Protein AF-A0A537WQQ7-F1 (afdb_monomer_lite)

pLDDT: mean 82.02, std 14.82, range [32.66, 96.06]

Radius of gyration: 17.26 Å; chains: 1; bounding box: 39×33×46 Å

Sequence (178 aa):
MLVPYCLGIVAASGSLHHALSALTFALFLLFTARILLKDFRDREGDARYGKPTILLRFGKTSTCAASLCALVAADVVLGLALDPRLVVFVQLFIVAIASMLWSLWRAHDPHAEQVAIGLGARMGNGLLLCVLAWFVLRGAGASISESSALIAVQSALFFVSFATLAGRPREAVIGYKG

Foldseek 3Di:
DVVLVVVLVVLQDDPCPVLVVLLVLLVVLLVVLLVLLVCLVCVVVCVVVVHDHCCVVVHDVVSLVSSVVSLVVSLVSCCVNDDPLLNVLLVVLSVQLNVLSVQLSPDPDSLSSVLSSLLSVLSVVLNVVLVSLLSNCVSVVHDPVVSSVVNVVSSVVSVVVSVVCVVVVVVSVVVPPD

Secondary structure (DSSP, 8-state):
-HHHHHHHHHT--SSTHHHHHHHHHHHHHHHHHHHHHHHHHHHHHHHHTT---HHHHHHHHHHHHHHHHHHHHHHHHHHHHS-HHHHHHHHHHHHHHHHHHHHHHH--SHHHHHHHHHHHHHHHHHHHHHHHHHHHHHHTT--HHHHHHHHHHHHHHHHHHHHHHHH-HHHHTGGG--

Structure (mmCIF, N/CA/C/O backbone):
data_AF-A0A537WQQ7-F1
#
_entry.id   AF-A0A537WQQ7-F1
#
loop_
_atom_site.group_PDB
_atom_site.id
_atom_site.type_symbol
_atom_site.label_atom_id
_atom_site.label_alt_id
_atom_site.label_comp_id
_atom_site.label_asym_id
_atom_site.label_entity_id
_atom_site.label_seq_id
_atom_site.pdbx_PDB_ins_code
_atom_site.Cartn_x
_atom_site.Cartn_y
_atom_site.Cartn_z
_atom_site.occupancy
_atom_site.B_iso_or_equiv
_atom_site.auth_seq_id
_atom_site.auth_comp_id
_atom_site.auth_asym_id
_atom_site.auth_atom_id
_atom_site.pdbx_PDB_model_num
ATOM 1 N N . MET A 1 1 ? 9.042 10.931 5.191 1.00 47.50 1 MET A N 1
ATOM 2 C CA . MET A 1 1 ? 9.076 10.161 3.925 1.00 47.50 1 MET A CA 1
ATOM 3 C C . MET A 1 1 ? 9.537 10.977 2.712 1.00 47.50 1 MET A C 1
ATOM 5 O O . MET A 1 1 ? 9.780 10.370 1.683 1.00 47.50 1 MET A O 1
ATOM 9 N N . LEU A 1 2 ? 9.734 12.303 2.813 1.00 43.62 2 LEU A N 1
ATOM 10 C CA . LEU A 1 2 ? 1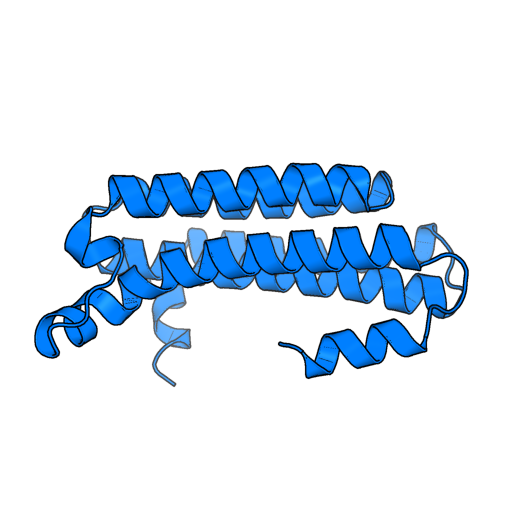0.184 13.126 1.677 1.00 43.62 2 LEU A CA 1
ATOM 11 C C . LEU A 1 2 ? 11.649 12.865 1.258 1.00 43.62 2 LEU A C 1
ATOM 13 O O . LEU A 1 2 ? 11.960 12.837 0.075 1.00 43.62 2 LEU A O 1
ATOM 17 N N . VAL A 1 3 ? 12.545 12.633 2.225 1.00 49.31 3 VAL A N 1
ATOM 18 C CA . VAL A 1 3 ? 14.006 12.612 1.996 1.00 49.31 3 VAL A CA 1
ATOM 19 C C . VAL A 1 3 ? 14.498 11.439 1.123 1.00 49.31 3 VAL A C 1
ATOM 21 O O . VAL A 1 3 ? 15.291 11.692 0.220 1.00 49.31 3 VAL A O 1
ATOM 24 N N . PRO A 1 4 ? 14.018 10.186 1.281 1.00 53.66 4 PRO A N 1
ATOM 25 C CA . PRO A 1 4 ? 14.434 9.094 0.392 1.00 53.66 4 PRO A CA 1
ATOM 26 C C . PRO A 1 4 ? 13.887 9.241 -1.037 1.00 53.66 4 PRO A C 1
ATOM 28 O O . PRO A 1 4 ? 14.507 8.776 -1.986 1.00 53.66 4 PRO A O 1
ATOM 31 N N . TYR A 1 5 ? 12.732 9.899 -1.196 1.00 49.84 5 TYR A N 1
ATOM 32 C CA . TYR A 1 5 ? 12.055 10.073 -2.484 1.00 49.84 5 TYR A CA 1
ATOM 33 C C . TYR A 1 5 ? 12.770 11.111 -3.359 1.00 49.84 5 TYR A C 1
ATOM 35 O O . TYR A 1 5 ? 12.992 10.868 -4.541 1.00 49.84 5 TYR A O 1
ATOM 43 N N . CYS A 1 6 ? 13.241 12.213 -2.763 1.00 53.03 6 CYS A N 1
ATOM 44 C CA . CYS A 1 6 ? 14.013 13.234 -3.477 1.00 53.03 6 CYS A CA 1
ATOM 45 C C . CYS A 1 6 ? 15.322 12.697 -4.081 1.00 53.03 6 CYS A C 1
ATOM 47 O O . CYS A 1 6 ? 15.729 13.152 -5.146 1.00 53.03 6 CYS A O 1
ATOM 49 N N . LEU A 1 7 ? 15.957 11.703 -3.450 1.00 55.47 7 LEU A N 1
ATOM 50 C CA . LEU A 1 7 ?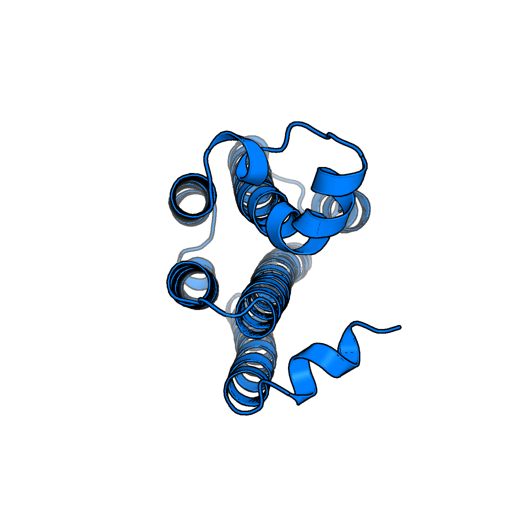 17.185 11.081 -3.962 1.00 55.47 7 LEU A CA 1
ATOM 51 C C . LEU A 1 7 ? 16.950 10.250 -5.233 1.00 55.47 7 LEU A C 1
ATOM 53 O O . LEU A 1 7 ? 17.801 10.246 -6.117 1.00 55.47 7 LEU A O 1
ATOM 57 N N . GLY A 1 8 ? 15.785 9.608 -5.368 1.00 53.69 8 GLY A N 1
ATOM 58 C CA . GLY A 1 8 ? 15.408 8.904 -6.600 1.00 53.69 8 GLY A CA 1
ATOM 59 C C . GLY A 1 8 ? 15.062 9.848 -7.760 1.00 53.69 8 GLY A C 1
ATOM 60 O O . GLY A 1 8 ? 15.293 9.514 -8.918 1.00 53.69 8 GLY A O 1
ATOM 61 N N . ILE A 1 9 ? 14.559 11.050 -7.451 1.00 53.25 9 ILE A N 1
ATOM 62 C CA . ILE A 1 9 ? 14.127 12.066 -8.430 1.00 53.25 9 ILE A CA 1
ATOM 63 C C . ILE A 1 9 ? 15.304 12.665 -9.206 1.00 53.25 9 ILE A C 1
ATOM 65 O O . ILE A 1 9 ? 15.184 12.923 -10.402 1.00 53.25 9 ILE A O 1
ATOM 69 N N . VAL A 1 10 ? 16.446 12.870 -8.546 1.00 57.75 10 VAL A N 1
ATOM 70 C CA . VAL A 1 10 ? 17.630 13.484 -9.172 1.00 57.75 10 VAL A CA 1
ATOM 71 C C . VAL A 1 10 ? 18.276 12.553 -10.208 1.00 57.75 10 VAL A C 1
ATOM 73 O O . VAL A 1 10 ? 18.903 13.029 -11.148 1.00 57.75 10 VAL A O 1
ATOM 76 N N . ALA A 1 11 ? 18.078 11.238 -10.092 1.00 57.50 11 ALA A N 1
ATOM 77 C CA . ALA A 1 11 ? 18.709 10.253 -10.970 1.00 57.50 11 ALA A CA 1
ATOM 78 C C . ALA A 1 11 ? 17.979 10.020 -12.313 1.00 57.50 11 ALA A C 1
ATOM 80 O O . ALA A 1 11 ? 18.564 9.435 -13.218 1.00 57.50 11 ALA A O 1
ATOM 81 N N . ALA A 1 12 ? 16.716 10.440 -12.466 1.00 61.72 12 ALA A N 1
ATOM 82 C CA . ALA A 1 12 ? 15.831 9.962 -13.542 1.00 61.72 12 ALA A CA 1
ATOM 83 C C . ALA A 1 12 ? 15.464 11.014 -14.612 1.00 61.72 12 ALA A C 1
ATOM 85 O O . ALA A 1 12 ? 14.411 10.930 -15.235 1.00 61.72 12 ALA A O 1
ATOM 86 N N . SER A 1 13 ? 16.293 12.031 -14.836 1.00 53.19 13 SER A N 1
ATOM 87 C CA . SER A 1 13 ? 16.019 13.148 -15.753 1.00 53.19 13 SER A CA 1
ATOM 88 C C . SER A 1 13 ? 15.596 12.735 -17.182 1.00 53.19 13 SER A C 1
ATOM 90 O O . SER A 1 13 ? 16.434 12.323 -17.980 1.00 53.19 13 SER A O 1
ATOM 92 N N . GLY A 1 14 ? 14.320 12.951 -17.537 1.00 51.09 14 GLY A N 1
ATOM 93 C CA . GLY A 1 14 ? 13.859 13.083 -18.931 1.00 51.09 14 GLY A CA 1
ATOM 94 C C . GLY A 1 14 ? 12.411 12.631 -19.174 1.00 51.09 14 GLY A C 1
ATOM 95 O O . GLY A 1 14 ? 12.114 11.450 -19.072 1.00 51.09 14 GLY A O 1
ATOM 96 N N . SER A 1 15 ? 11.510 13.561 -19.531 1.00 51.41 15 SER A N 1
ATOM 97 C CA . SER A 1 15 ? 10.051 13.392 -19.808 1.00 51.41 15 SER A CA 1
ATOM 98 C C . SER A 1 15 ? 9.099 13.185 -18.608 1.00 51.41 15 SER A C 1
ATOM 100 O O . SER A 1 15 ? 7.881 13.135 -18.764 1.00 51.41 15 SER A O 1
ATOM 102 N N . LEU A 1 16 ? 9.645 13.172 -17.389 1.00 51.72 16 LEU A N 1
ATOM 103 C CA . LEU A 1 16 ? 9.010 12.688 -16.158 1.00 51.72 16 LEU A CA 1
ATOM 104 C C . LEU A 1 16 ? 7.835 13.490 -15.570 1.00 51.72 16 LEU A C 1
ATOM 106 O O . LEU A 1 16 ? 7.224 12.989 -14.640 1.00 51.72 16 LEU A O 1
ATOM 110 N N . HIS A 1 17 ? 7.490 14.704 -16.008 1.00 57.28 17 HIS A N 1
ATOM 111 C CA . HIS A 1 17 ? 6.679 15.597 -15.153 1.00 57.28 17 HIS A CA 1
ATOM 112 C C . HIS A 1 17 ? 5.253 15.080 -14.843 1.00 57.28 17 HIS A C 1
ATOM 114 O O . HIS A 1 17 ? 4.797 15.214 -13.711 1.00 57.28 17 HIS A O 1
ATOM 120 N N . HIS A 1 18 ? 4.572 14.444 -15.808 1.00 57.28 18 HIS A N 1
ATOM 121 C CA . HIS A 1 18 ? 3.226 13.869 -15.608 1.00 57.28 18 HIS A CA 1
ATOM 122 C C . HIS A 1 18 ? 3.250 12.505 -14.901 1.00 57.28 18 HIS A C 1
ATOM 124 O O . HIS A 1 18 ? 2.453 12.257 -14.002 1.00 57.28 18 HIS A O 1
ATOM 130 N N . ALA A 1 19 ? 4.184 11.622 -15.264 1.00 60.44 19 ALA A N 1
ATOM 131 C CA . ALA A 1 19 ? 4.336 10.337 -14.581 1.00 60.44 19 ALA A CA 1
ATOM 132 C C . ALA A 1 19 ? 4.805 10.528 -13.125 1.00 60.44 19 ALA A C 1
ATOM 134 O O . ALA A 1 19 ? 4.363 9.823 -12.223 1.00 60.44 19 ALA A O 1
ATOM 135 N N . LEU A 1 20 ? 5.646 11.536 -12.876 1.00 68.69 20 LEU A N 1
ATOM 136 C CA . LEU A 1 20 ? 6.143 11.897 -11.552 1.00 68.69 20 LEU A CA 1
ATOM 137 C C . LEU A 1 20 ? 5.059 12.554 -10.692 1.00 68.69 20 LEU A C 1
ATOM 139 O O . LEU A 1 20 ? 4.987 12.272 -9.495 1.00 68.69 20 LEU A O 1
ATOM 143 N N . SER A 1 21 ? 4.198 13.398 -11.273 1.00 75.25 21 SER A N 1
ATOM 144 C CA . SER A 1 21 ? 3.058 13.968 -10.549 1.00 75.25 21 SER A CA 1
ATOM 145 C C . SER A 1 21 ? 2.023 12.892 -10.209 1.00 75.25 21 SER A C 1
ATOM 147 O O . SER A 1 21 ? 1.582 12.829 -9.062 1.00 75.25 21 SER A O 1
ATOM 149 N N . ALA A 1 22 ? 1.725 11.981 -11.143 1.00 80.38 22 ALA A N 1
ATOM 150 C CA . ALA A 1 22 ? 0.848 10.834 -10.911 1.00 80.38 22 ALA A CA 1
ATOM 151 C C . ALA A 1 22 ? 1.405 9.890 -9.833 1.00 80.38 22 ALA A C 1
ATOM 153 O O . ALA A 1 22 ? 0.687 9.524 -8.906 1.00 80.38 22 ALA A O 1
ATOM 154 N N . LEU A 1 23 ? 2.700 9.561 -9.882 1.00 83.06 23 LEU A N 1
ATOM 155 C CA . LEU A 1 23 ? 3.347 8.739 -8.859 1.00 83.06 23 LEU A CA 1
ATOM 156 C C . LEU A 1 23 ? 3.316 9.416 -7.483 1.00 83.06 23 LEU A C 1
ATOM 158 O O . LEU A 1 23 ? 2.969 8.786 -6.488 1.00 83.06 23 LEU A O 1
ATOM 162 N N . THR A 1 24 ? 3.629 10.711 -7.419 1.00 83.81 24 THR A N 1
ATOM 163 C CA . THR A 1 24 ? 3.577 11.479 -6.166 1.00 83.81 24 THR A CA 1
ATOM 164 C C . THR A 1 24 ? 2.157 11.501 -5.599 1.00 83.81 24 THR A C 1
ATOM 166 O O . THR A 1 24 ? 1.968 11.323 -4.395 1.00 83.81 24 THR A O 1
ATOM 169 N N . PHE A 1 25 ? 1.153 11.651 -6.464 1.00 86.25 25 PHE A N 1
ATOM 170 C CA . PHE A 1 25 ? -0.253 11.602 -6.086 1.00 86.25 25 PHE A CA 1
ATOM 171 C C . PHE A 1 25 ? -0.668 10.214 -5.574 1.00 86.25 25 PHE A C 1
ATOM 173 O O . PHE A 1 25 ? -1.278 10.112 -4.511 1.00 86.25 25 PHE A O 1
ATOM 180 N N . ALA A 1 26 ? -0.265 9.135 -6.246 1.00 88.06 26 ALA A N 1
ATOM 181 C CA . ALA A 1 26 ? -0.509 7.771 -5.782 1.00 88.06 26 ALA A CA 1
ATOM 182 C C . ALA A 1 26 ? 0.131 7.491 -4.414 1.00 88.06 26 ALA A C 1
ATOM 184 O O . ALA A 1 26 ? -0.507 6.932 -3.522 1.00 88.06 26 ALA A O 1
ATOM 185 N N . LEU A 1 27 ? 1.382 7.915 -4.217 1.00 87.31 27 LEU A N 1
ATOM 186 C CA . LEU A 1 27 ? 2.076 7.771 -2.938 1.00 87.31 27 LEU A CA 1
ATOM 187 C C . LEU A 1 27 ? 1.401 8.589 -1.833 1.00 87.31 27 LEU A C 1
ATOM 189 O O . LEU A 1 27 ? 1.291 8.113 -0.702 1.00 87.31 27 LEU A O 1
ATOM 193 N N . PHE A 1 28 ? 0.902 9.784 -2.154 1.00 88.56 28 PHE A N 1
ATOM 194 C CA . PHE A 1 28 ? 0.098 10.585 -1.235 1.00 88.56 28 PHE A CA 1
ATOM 195 C C . PHE A 1 28 ? -1.208 9.878 -0.843 1.00 88.56 28 PHE A C 1
ATOM 197 O O . PHE A 1 28 ? -1.570 9.870 0.335 1.00 88.56 28 PHE A O 1
ATOM 204 N N . LEU A 1 29 ? -1.892 9.230 -1.789 1.00 90.25 29 LEU A N 1
ATOM 205 C CA . LEU A 1 29 ? -3.102 8.453 -1.511 1.00 90.25 29 LEU A CA 1
ATOM 206 C C . LEU A 1 29 ? -2.808 7.214 -0.652 1.00 90.25 29 LEU A C 1
ATOM 208 O O . LEU A 1 29 ? -3.495 6.998 0.345 1.00 90.25 29 LEU A O 1
ATOM 212 N N . LEU A 1 30 ? -1.747 6.453 -0.950 1.00 89.62 30 LEU A N 1
ATOM 213 C CA . LEU A 1 30 ? -1.301 5.334 -0.103 1.00 89.62 30 LEU A CA 1
ATOM 214 C C . LEU A 1 30 ? -0.930 5.797 1.310 1.00 89.62 30 LEU A C 1
ATOM 216 O O . LEU A 1 30 ? -1.212 5.116 2.299 1.00 89.62 30 LEU A O 1
ATOM 220 N N . PHE A 1 31 ? -0.291 6.959 1.420 1.00 88.62 31 PHE A N 1
ATOM 221 C CA . PHE A 1 31 ? 0.054 7.551 2.705 1.00 88.62 31 PHE A CA 1
ATOM 222 C C . PHE A 1 31 ? -1.193 7.992 3.477 1.00 88.62 31 PHE A C 1
ATOM 224 O O . PHE A 1 31 ? -1.309 7.694 4.665 1.00 88.62 31 PHE A O 1
ATOM 231 N N . THR A 1 32 ? -2.157 8.615 2.799 1.00 88.00 32 THR A N 1
ATOM 232 C CA . THR A 1 32 ? -3.469 8.966 3.360 1.00 88.00 32 THR A CA 1
ATOM 233 C C . THR A 1 32 ? -4.196 7.723 3.867 1.00 88.00 32 THR A C 1
ATOM 235 O O . THR A 1 32 ? -4.621 7.693 5.021 1.00 88.00 32 THR A O 1
ATOM 238 N N . ALA A 1 33 ? -4.253 6.658 3.059 1.00 88.69 33 ALA A N 1
ATOM 239 C CA . ALA A 1 33 ? -4.849 5.383 3.447 1.00 88.69 33 ALA A CA 1
ATOM 240 C C . ALA A 1 33 ? -4.241 4.853 4.755 1.00 88.69 33 ALA A C 1
ATOM 242 O O . ALA A 1 33 ? -4.967 4.364 5.616 1.00 88.69 33 ALA A O 1
ATOM 243 N N . ARG A 1 34 ? -2.924 5.009 4.942 1.00 87.12 34 ARG A N 1
ATOM 244 C CA . ARG A 1 34 ? -2.194 4.586 6.147 1.00 87.12 34 ARG A CA 1
ATOM 245 C C . ARG A 1 34 ? -2.390 5.488 7.351 1.00 87.12 34 ARG A C 1
ATOM 247 O O . ARG A 1 34 ? -2.502 4.968 8.457 1.00 87.12 34 ARG A O 1
ATOM 254 N N . ILE A 1 35 ? -2.412 6.806 7.163 1.00 85.56 35 ILE A N 1
ATOM 255 C CA . ILE A 1 35 ? -2.675 7.751 8.255 1.00 85.56 35 ILE A CA 1
ATOM 256 C C . ILE A 1 35 ? -4.029 7.446 8.890 1.00 85.56 35 ILE A C 1
ATOM 258 O O . ILE A 1 35 ? -4.108 7.353 10.107 1.00 85.56 35 ILE A O 1
ATOM 262 N N . LEU A 1 36 ? -5.054 7.180 8.078 1.00 85.19 36 LEU A N 1
ATOM 263 C CA . LEU A 1 36 ? -6.381 6.826 8.587 1.00 85.19 36 LEU A CA 1
ATOM 264 C C . LEU A 1 36 ? -6.360 5.557 9.455 1.00 85.19 36 LEU A C 1
ATOM 266 O O . LEU A 1 36 ? -7.090 5.464 10.436 1.00 85.19 36 LEU A O 1
ATOM 270 N N . LEU A 1 37 ? -5.512 4.578 9.122 1.00 85.06 37 LEU A N 1
ATOM 271 C CA . LEU A 1 37 ? -5.373 3.353 9.917 1.00 85.06 37 LEU A CA 1
ATOM 272 C C . LEU A 1 37 ? -4.496 3.541 11.156 1.00 85.06 37 LEU A C 1
ATOM 274 O O . LEU A 1 37 ? -4.636 2.796 12.123 1.00 85.06 37 LEU A O 1
ATOM 278 N N . LYS A 1 38 ? -3.607 4.538 11.156 1.00 82.62 38 LYS A N 1
ATOM 279 C CA . LYS A 1 38 ? -2.785 4.878 12.320 1.00 82.62 38 LYS A CA 1
ATOM 280 C C . LYS A 1 38 ? -3.649 5.339 13.498 1.00 82.62 38 LYS A C 1
ATOM 282 O O . LYS A 1 38 ? -3.333 4.982 14.631 1.00 82.62 38 LYS A O 1
ATOM 287 N N . ASP A 1 39 ? -4.761 6.022 13.233 1.00 82.50 39 ASP A N 1
ATOM 288 C CA . ASP A 1 39 ? -5.703 6.486 14.263 1.00 82.50 39 ASP A CA 1
ATOM 289 C C . ASP A 1 39 ? -6.259 5.338 15.128 1.00 82.50 39 ASP A C 1
ATOM 291 O O . ASP A 1 39 ? -6.597 5.548 16.289 1.00 82.50 39 ASP A O 1
ATOM 295 N N . PHE A 1 40 ? -6.319 4.101 14.614 1.00 80.75 40 PHE A N 1
ATOM 296 C CA . PHE A 1 40 ? -6.713 2.931 15.414 1.00 80.75 40 PHE A CA 1
ATOM 297 C C . PHE A 1 40 ? -5.699 2.590 16.499 1.00 80.75 40 PHE A C 1
ATOM 299 O O . PHE A 1 40 ? -6.083 2.217 17.605 1.00 80.75 40 PHE A O 1
ATOM 306 N N . ARG A 1 41 ? -4.407 2.741 16.201 1.00 78.06 41 ARG A N 1
ATOM 307 C CA . ARG A 1 41 ? -3.339 2.499 17.171 1.00 78.06 41 ARG A CA 1
ATOM 308 C C . ARG A 1 41 ? -3.338 3.561 18.264 1.00 78.06 41 ARG A C 1
ATOM 310 O O . ARG A 1 41 ? -3.127 3.240 19.428 1.00 78.06 41 ARG A O 1
ATOM 317 N N . ASP A 1 42 ? -3.590 4.806 17.879 1.00 79.25 42 ASP A N 1
ATOM 318 C CA . ASP A 1 42 ? -3.506 5.954 18.779 1.00 79.25 42 ASP A CA 1
ATOM 319 C C . ASP A 1 42 ? -4.872 6.245 19.465 1.00 79.25 42 ASP A C 1
ATOM 321 O O . ASP A 1 42 ? -4.982 7.164 20.275 1.00 79.25 42 ASP A O 1
ATOM 325 N N . ARG A 1 43 ? -5.898 5.402 19.228 1.00 78.50 43 ARG A N 1
ATOM 326 C CA . ARG A 1 43 ? -7.293 5.561 19.688 1.00 78.50 43 ARG A CA 1
ATOM 327 C C . ARG A 1 43 ? -7.436 5.842 21.183 1.00 78.50 43 ARG A C 1
ATOM 329 O O . ARG A 1 43 ? -8.171 6.753 21.556 1.00 78.50 43 ARG A O 1
ATOM 336 N N . GLU A 1 44 ? -6.790 5.053 22.042 1.00 72.75 44 GLU A N 1
ATOM 337 C CA . GLU A 1 44 ? -6.893 5.221 23.502 1.00 72.75 44 GLU A CA 1
ATOM 338 C C . GLU A 1 44 ? -6.253 6.534 23.970 1.00 72.75 44 GLU A C 1
ATOM 340 O O . GLU A 1 44 ? -6.794 7.221 24.838 1.00 72.75 44 GLU A O 1
ATOM 345 N N . GLY A 1 45 ? -5.128 6.914 23.358 1.00 73.12 45 GLY A N 1
ATOM 346 C CA . GLY A 1 45 ? -4.467 8.188 23.624 1.00 73.12 45 GLY A CA 1
ATOM 347 C C . GLY A 1 45 ? -5.318 9.365 23.157 1.00 73.12 45 GLY A C 1
ATOM 348 O O . GLY A 1 45 ? -5.587 10.282 23.929 1.00 73.12 45 GLY A O 1
ATOM 349 N N . ASP A 1 46 ? -5.807 9.322 21.921 1.00 78.50 46 ASP A N 1
ATOM 350 C CA . ASP A 1 46 ? -6.592 10.405 21.329 1.00 78.50 46 ASP A CA 1
ATOM 351 C C . ASP A 1 46 ? -7.941 10.605 22.030 1.00 78.50 46 ASP A C 1
ATOM 353 O O . ASP A 1 46 ? -8.359 11.749 22.224 1.00 78.50 46 ASP A O 1
ATOM 357 N N . ALA A 1 47 ? -8.578 9.524 22.499 1.00 74.44 47 ALA A N 1
ATOM 358 C CA . ALA A 1 47 ? -9.786 9.597 23.318 1.00 74.44 47 ALA A CA 1
ATOM 359 C C . ALA A 1 47 ? -9.523 10.277 24.672 1.00 74.44 47 ALA A C 1
ATOM 361 O O . ALA A 1 47 ? -10.340 11.075 25.130 1.00 74.44 47 ALA A O 1
ATOM 362 N N . ARG A 1 48 ? -8.363 10.019 25.292 1.00 74.12 48 ARG A N 1
ATOM 363 C CA . ARG A 1 48 ? -7.974 10.626 26.575 1.00 74.12 48 ARG A CA 1
ATOM 364 C C . ARG A 1 48 ? -7.690 12.128 26.467 1.00 74.12 48 ARG A C 1
ATOM 366 O O . ARG A 1 48 ? -7.919 12.851 27.431 1.00 74.12 48 ARG A O 1
ATOM 373 N N . TYR A 1 49 ? -7.216 12.593 25.311 1.00 72.69 49 TYR A N 1
ATOM 374 C CA . TYR A 1 49 ? -6.935 14.010 25.036 1.00 72.69 49 TYR A CA 1
ATOM 375 C C . TYR A 1 49 ? -8.050 14.725 24.253 1.00 72.69 49 TYR A C 1
ATOM 377 O O . TYR A 1 49 ? -7.881 15.886 23.883 1.00 72.69 49 TYR A O 1
ATOM 385 N N . GLY A 1 50 ? -9.179 14.056 23.988 1.00 67.94 50 GLY A N 1
ATOM 386 C CA . GLY A 1 50 ? -10.340 14.646 23.314 1.00 67.94 50 GLY A CA 1
ATOM 387 C C . GLY A 1 50 ? -10.088 15.069 21.863 1.00 67.94 50 GLY A C 1
ATOM 388 O O . GLY A 1 50 ? -10.731 16.000 21.377 1.00 67.94 50 GLY A O 1
ATOM 389 N N . LYS A 1 51 ? -9.145 14.431 21.157 1.00 72.00 51 LYS A N 1
ATOM 390 C CA . LYS A 1 51 ? -8.826 14.813 19.775 1.00 72.00 51 LYS A CA 1
ATOM 391 C C . LYS A 1 51 ? -9.913 14.344 18.801 1.00 72.00 51 LYS A C 1
ATOM 393 O O . LYS A 1 51 ? -10.303 13.177 18.835 1.00 72.00 51 LYS A O 1
ATOM 398 N N . PRO A 1 52 ? -10.369 15.203 17.875 1.00 70.06 52 PRO A N 1
ATOM 399 C CA . PRO A 1 52 ? -11.367 14.822 16.884 1.00 70.06 52 PRO A CA 1
ATOM 400 C C . PRO A 1 52 ? -10.721 14.048 15.721 1.00 70.06 52 PRO A C 1
ATOM 402 O O . PRO A 1 52 ? -10.423 14.627 14.678 1.00 70.06 52 PRO A O 1
ATOM 405 N N . THR A 1 53 ? -10.509 12.738 15.876 1.00 73.19 53 THR A N 1
ATOM 406 C CA . THR A 1 53 ? -10.119 11.852 14.760 1.00 73.19 53 THR A CA 1
ATOM 407 C C . THR A 1 53 ? -11.348 11.292 14.040 1.00 73.19 53 THR A C 1
ATOM 409 O O . THR A 1 53 ? -12.433 11.175 14.621 1.00 73.19 53 THR A O 1
ATOM 412 N N . ILE A 1 54 ? -11.201 10.925 12.759 1.00 70.94 54 ILE A N 1
ATOM 413 C CA . ILE A 1 54 ? -12.294 10.325 11.965 1.00 70.94 54 ILE A CA 1
ATOM 414 C C . ILE A 1 54 ? -12.786 9.038 12.635 1.00 70.94 54 ILE A C 1
ATOM 416 O O . ILE A 1 54 ? -13.991 8.797 12.687 1.00 70.94 54 ILE A O 1
ATOM 420 N N . LEU A 1 55 ? -11.871 8.263 13.225 1.00 75.44 55 LEU A N 1
ATOM 421 C CA . LEU A 1 55 ? -12.203 7.051 13.965 1.00 75.44 55 LEU A CA 1
ATOM 422 C C . LEU A 1 55 ? -13.099 7.318 15.181 1.00 75.44 55 LEU A C 1
ATOM 424 O O . LEU A 1 55 ? -14.074 6.596 15.381 1.00 75.44 55 LEU A O 1
ATOM 428 N N . LEU A 1 56 ? -12.796 8.346 15.977 1.00 72.25 56 LEU A N 1
ATOM 429 C CA . LEU A 1 56 ? -13.592 8.685 17.160 1.00 72.25 56 LEU A CA 1
ATOM 430 C C . LEU A 1 56 ? -14.937 9.326 16.792 1.00 72.25 56 LEU A C 1
ATOM 432 O O . LEU A 1 56 ? -15.904 9.179 17.534 1.00 72.25 56 LEU A O 1
ATOM 436 N N . ARG A 1 57 ? -15.017 10.004 15.639 1.00 77.00 57 ARG A N 1
ATOM 437 C CA . ARG A 1 57 ? -16.221 10.722 15.200 1.00 77.00 57 ARG A CA 1
ATOM 438 C C . ARG A 1 57 ? -17.195 9.875 14.376 1.00 77.00 57 ARG A C 1
ATOM 440 O O . ARG A 1 57 ? -18.400 10.048 14.515 1.00 77.00 57 ARG A O 1
ATOM 447 N N . PHE A 1 58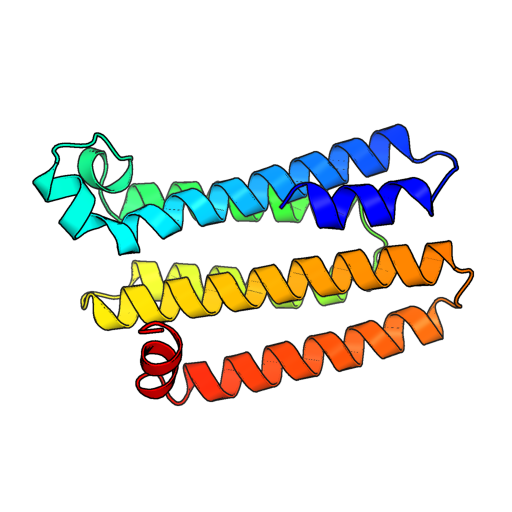 ? -16.692 8.988 13.517 1.00 78.75 58 PHE A N 1
ATOM 448 C CA . PHE A 1 58 ? -17.492 8.224 12.545 1.00 78.75 58 PHE A CA 1
ATOM 449 C C . PHE A 1 58 ? -17.354 6.703 12.683 1.00 78.75 58 PHE A C 1
ATOM 451 O O . PHE A 1 58 ? -18.011 5.952 11.956 1.00 78.75 58 PHE A O 1
ATOM 458 N N . GLY A 1 59 ? -16.516 6.240 13.612 1.00 83.94 59 GLY A N 1
ATOM 459 C CA . GLY A 1 59 ? -16.352 4.831 13.929 1.00 83.94 59 GLY A CA 1
ATOM 460 C C . GLY A 1 59 ? -15.498 4.047 12.933 1.00 83.94 59 GLY A C 1
ATOM 461 O O . GLY A 1 59 ? -15.047 4.527 11.893 1.00 83.94 59 GLY A O 1
ATOM 462 N N . LYS A 1 60 ? -15.289 2.777 13.281 1.00 86.12 60 LYS A N 1
ATOM 463 C CA . LYS A 1 60 ? -14.386 1.846 12.597 1.00 86.12 60 LYS A CA 1
ATOM 464 C C . LYS A 1 60 ? -14.726 1.619 11.124 1.00 86.12 60 LYS A C 1
ATOM 466 O O . LYS A 1 60 ? -13.831 1.652 10.281 1.00 86.12 60 LYS A O 1
ATOM 471 N N . THR A 1 61 ? -16.001 1.389 10.815 1.00 87.12 61 THR A N 1
ATOM 472 C CA . THR A 1 61 ? -16.456 1.074 9.452 1.00 87.12 61 THR A CA 1
ATOM 473 C C . THR A 1 61 ? -16.172 2.223 8.491 1.00 87.12 61 THR A C 1
ATOM 475 O O . THR A 1 61 ? -15.643 1.990 7.408 1.00 87.12 61 THR A O 1
ATOM 478 N N . SER A 1 62 ? -16.436 3.461 8.911 1.00 86.50 62 SER A N 1
ATOM 479 C CA . SER A 1 62 ? -16.198 4.660 8.102 1.00 86.50 62 SER A CA 1
ATOM 480 C C . SER A 1 62 ? -14.708 4.876 7.836 1.00 86.50 62 SER A C 1
ATOM 482 O O . SER A 1 62 ? -14.319 5.125 6.697 1.00 86.50 62 SER A O 1
ATOM 484 N N . THR A 1 63 ? -13.853 4.706 8.852 1.00 88.62 63 THR A N 1
ATOM 485 C CA . THR A 1 63 ? -12.395 4.826 8.688 1.00 88.62 63 THR A CA 1
ATOM 486 C C . THR A 1 63 ? -11.830 3.737 7.776 1.00 88.62 63 THR A C 1
ATOM 488 O O . THR A 1 63 ? -11.005 4.028 6.910 1.00 88.62 63 THR A O 1
ATOM 491 N N . CYS A 1 64 ? -12.299 2.491 7.917 1.00 89.94 64 CYS A N 1
ATOM 492 C CA . CYS A 1 64 ? -11.885 1.395 7.038 1.00 89.94 64 CYS A CA 1
ATOM 493 C C . CYS A 1 64 ? -12.344 1.631 5.592 1.00 89.94 64 CYS A C 1
ATOM 495 O O . CYS A 1 64 ? -11.557 1.437 4.670 1.00 89.94 64 CYS A O 1
ATOM 497 N N . ALA A 1 65 ? -13.579 2.098 5.385 1.00 91.44 65 ALA A N 1
ATOM 498 C CA . ALA A 1 65 ? -14.100 2.422 4.059 1.00 91.44 65 ALA A CA 1
ATOM 499 C C . ALA A 1 65 ? -13.323 3.574 3.402 1.00 91.44 65 ALA A C 1
ATOM 501 O O . ALA A 1 65 ? -12.945 3.466 2.238 1.00 91.44 65 ALA A O 1
ATOM 502 N N . ALA A 1 66 ? -13.017 4.641 4.148 1.00 91.38 66 ALA A N 1
ATOM 503 C CA . ALA A 1 66 ? -12.209 5.755 3.654 1.00 91.38 66 ALA A CA 1
ATOM 504 C C . ALA A 1 66 ? -10.784 5.309 3.280 1.00 91.38 66 ALA A C 1
ATOM 506 O O . ALA A 1 66 ? -10.280 5.675 2.219 1.00 91.38 66 ALA A O 1
ATOM 507 N N . SER A 1 67 ? -10.159 4.465 4.110 1.00 92.56 67 SER A N 1
ATOM 508 C CA . SER A 1 67 ? -8.849 3.876 3.811 1.00 92.56 67 SER A CA 1
ATOM 509 C C . SER A 1 67 ? -8.895 2.977 2.569 1.00 92.56 67 SER A C 1
ATOM 511 O O . SER A 1 67 ? -8.012 3.074 1.719 1.00 92.56 67 SER A O 1
ATOM 513 N N . LEU A 1 68 ? -9.953 2.172 2.403 1.00 94.19 68 LEU A N 1
ATOM 514 C CA . LEU A 1 68 ? -10.146 1.334 1.216 1.00 94.19 68 LEU A CA 1
ATOM 515 C C . LEU A 1 68 ? -10.318 2.183 -0.047 1.00 94.19 68 LEU A C 1
ATOM 517 O O . LEU A 1 68 ? -9.689 1.897 -1.059 1.00 94.19 68 LEU A O 1
ATOM 521 N N . CYS A 1 69 ? -11.121 3.248 0.013 1.00 94.62 69 CYS A N 1
ATOM 522 C CA . CYS A 1 69 ? -11.303 4.165 -1.113 1.00 94.62 69 CYS A CA 1
ATOM 523 C C . CYS A 1 69 ? -9.977 4.825 -1.512 1.00 94.62 69 CYS A C 1
ATOM 525 O O . CYS A 1 69 ? -9.652 4.879 -2.695 1.00 94.62 69 CYS A O 1
ATOM 527 N N . ALA A 1 70 ? -9.185 5.276 -0.532 1.00 93.12 70 ALA A N 1
ATOM 528 C CA . ALA A 1 70 ? -7.862 5.839 -0.783 1.00 93.12 70 ALA A CA 1
ATOM 529 C C . ALA A 1 70 ? -6.889 4.802 -1.377 1.00 93.12 70 ALA A C 1
ATOM 531 O O . ALA A 1 70 ? -6.126 5.138 -2.281 1.00 93.12 70 ALA A O 1
ATOM 532 N N . LEU A 1 71 ? -6.941 3.544 -0.920 1.00 94.94 71 LEU A N 1
ATOM 533 C CA . LEU A 1 71 ? -6.140 2.444 -1.466 1.00 94.94 71 LEU A CA 1
ATOM 534 C C . LEU A 1 71 ? -6.513 2.134 -2.922 1.00 94.94 71 LEU A C 1
ATOM 536 O O . LEU A 1 71 ? -5.624 2.035 -3.758 1.00 94.94 71 LEU A O 1
ATOM 540 N N . VAL A 1 72 ? -7.808 2.021 -3.234 1.00 96.06 72 VAL A N 1
ATOM 541 C CA . VAL A 1 72 ? -8.298 1.761 -4.599 1.00 96.06 72 VAL A CA 1
ATOM 542 C C . VAL A 1 72 ? -7.957 2.922 -5.530 1.00 96.06 72 VAL A C 1
ATOM 544 O O . VAL A 1 72 ? -7.481 2.702 -6.640 1.00 96.06 72 VAL A O 1
ATOM 547 N N . ALA A 1 73 ? -8.139 4.165 -5.078 1.00 93.81 73 ALA A N 1
ATOM 548 C CA . ALA A 1 73 ? -7.746 5.335 -5.855 1.00 93.81 73 ALA A CA 1
ATOM 549 C C . ALA A 1 73 ? -6.234 5.341 -6.134 1.00 93.81 73 ALA A C 1
ATOM 551 O O . ALA A 1 73 ? -5.819 5.632 -7.254 1.00 93.81 73 ALA A O 1
ATOM 552 N N . ALA A 1 74 ? -5.411 4.976 -5.146 1.00 92.56 74 ALA A N 1
ATOM 553 C CA . ALA A 1 74 ? -3.976 4.838 -5.351 1.00 92.56 74 ALA A CA 1
ATOM 554 C C . ALA A 1 74 ? -3.634 3.726 -6.354 1.00 92.56 74 ALA A C 1
ATOM 556 O O . ALA A 1 74 ? -2.789 3.949 -7.214 1.00 92.56 74 ALA A O 1
ATOM 557 N N . ASP A 1 75 ? -4.295 2.568 -6.268 1.00 94.88 75 ASP A N 1
ATOM 558 C CA . ASP A 1 75 ? -4.092 1.427 -7.172 1.00 94.88 75 ASP A CA 1
ATOM 559 C C . ASP A 1 75 ? -4.353 1.810 -8.634 1.00 94.88 75 ASP A C 1
ATOM 561 O O . ASP A 1 75 ? -3.510 1.594 -9.503 1.00 94.88 75 ASP A O 1
ATOM 565 N N . VAL A 1 76 ? -5.468 2.503 -8.891 1.00 93.56 76 VAL A N 1
ATOM 566 C CA . VAL A 1 76 ? -5.805 3.015 -10.228 1.00 93.56 76 VAL A CA 1
ATOM 567 C C . VAL A 1 76 ? -4.714 3.952 -10.748 1.00 93.56 76 VAL A C 1
ATOM 569 O O . VAL A 1 76 ? -4.260 3.803 -11.881 1.00 93.56 76 VAL A O 1
ATOM 572 N N . VAL A 1 77 ? -4.254 4.903 -9.931 1.00 90.50 77 VAL A N 1
ATOM 573 C CA . VAL A 1 77 ? -3.214 5.856 -10.353 1.00 90.50 77 VAL A CA 1
ATOM 574 C C . VAL A 1 77 ? -1.874 5.148 -10.591 1.00 90.50 77 VAL A C 1
ATOM 576 O O . VAL A 1 77 ? -1.190 5.469 -11.561 1.00 90.50 77 VAL A O 1
ATOM 579 N N . LEU A 1 78 ? -1.503 4.161 -9.766 1.00 90.19 78 LEU A N 1
ATOM 580 C CA . LEU A 1 78 ? -0.289 3.360 -9.968 1.00 90.19 78 LEU A CA 1
ATOM 581 C C . LEU A 1 78 ? -0.359 2.538 -11.254 1.00 90.19 78 LEU A C 1
ATOM 583 O O . LEU A 1 78 ? 0.618 2.513 -11.998 1.00 90.19 78 LEU A O 1
ATOM 587 N N . GLY A 1 79 ? -1.506 1.921 -11.546 1.00 90.50 79 GLY A N 1
ATOM 588 C CA . GLY A 1 79 ? -1.722 1.167 -12.781 1.00 90.50 79 GLY A CA 1
ATOM 589 C C . GLY A 1 79 ? -1.557 2.016 -14.044 1.00 90.50 79 GLY A C 1
ATOM 590 O O . GLY A 1 79 ? -1.101 1.511 -15.066 1.00 90.50 79 GLY A O 1
ATOM 591 N N . LEU A 1 80 ? -1.875 3.312 -13.965 1.00 87.44 80 LEU A N 1
ATOM 592 C CA . LEU A 1 80 ? -1.700 4.264 -15.066 1.00 87.44 80 LEU A CA 1
ATOM 593 C C . LEU A 1 80 ? -0.282 4.854 -15.145 1.00 87.44 80 LEU A C 1
ATOM 595 O O . LEU A 1 80 ? 0.144 5.270 -16.221 1.00 87.44 80 LEU A O 1
ATOM 599 N N . ALA A 1 81 ? 0.434 4.938 -14.020 1.00 86.31 81 ALA A N 1
ATOM 600 C CA . ALA A 1 81 ? 1.728 5.617 -13.929 1.00 86.31 81 ALA A CA 1
ATOM 601 C C . ALA A 1 81 ? 2.946 4.686 -14.063 1.00 86.31 81 ALA A C 1
ATOM 603 O O . ALA A 1 81 ? 4.046 5.163 -14.350 1.00 86.31 81 ALA A O 1
ATOM 604 N N . LEU A 1 82 ? 2.785 3.384 -13.807 1.00 88.12 82 LEU A N 1
ATOM 605 C CA . LEU A 1 82 ? 3.886 2.422 -13.740 1.00 88.12 82 LEU A CA 1
ATOM 606 C C . LEU A 1 82 ? 3.981 1.525 -14.980 1.00 88.12 82 LEU A C 1
ATOM 608 O O . LEU A 1 82 ? 3.016 1.310 -15.708 1.00 88.12 82 LEU A O 1
ATOM 612 N N . ASP A 1 83 ? 5.169 0.949 -15.183 1.00 86.81 83 ASP A N 1
ATOM 613 C CA . ASP A 1 83 ? 5.383 -0.100 -16.182 1.00 86.81 83 ASP A CA 1
ATOM 614 C C . ASP A 1 83 ? 4.491 -1.323 -15.878 1.00 86.81 83 ASP A C 1
ATOM 616 O O . ASP A 1 83 ? 4.455 -1.759 -14.721 1.00 86.81 83 ASP A O 1
ATOM 620 N N . PRO A 1 84 ? 3.822 -1.934 -16.878 1.00 87.94 84 PRO A N 1
ATOM 621 C CA . PRO A 1 84 ? 2.926 -3.071 -16.660 1.00 87.94 84 PRO A CA 1
ATOM 622 C C . PRO A 1 84 ? 3.559 -4.242 -15.899 1.00 87.94 84 PRO A C 1
ATOM 624 O O . PRO A 1 84 ? 2.877 -4.927 -15.140 1.00 87.94 84 PRO A O 1
ATOM 627 N N . ARG A 1 85 ? 4.869 -4.477 -16.054 1.00 89.00 85 ARG A N 1
ATOM 628 C CA . ARG A 1 85 ? 5.577 -5.541 -15.324 1.00 89.00 85 ARG A CA 1
ATOM 629 C C . ARG A 1 85 ? 5.702 -5.208 -13.845 1.00 89.00 85 ARG A C 1
ATOM 631 O O . ARG A 1 85 ? 5.531 -6.088 -13.007 1.00 89.00 85 ARG A O 1
ATOM 638 N N . LEU A 1 86 ? 5.968 -3.943 -13.522 1.00 89.12 86 LEU A N 1
ATOM 639 C CA . LEU A 1 86 ? 6.010 -3.470 -12.142 1.00 89.12 86 LEU A CA 1
ATOM 640 C C . LEU A 1 86 ? 4.615 -3.496 -11.506 1.00 89.12 86 LEU A C 1
ATOM 642 O O . LEU A 1 86 ? 4.495 -3.863 -10.337 1.00 89.12 86 LEU A O 1
ATOM 646 N N . VAL A 1 87 ? 3.568 -3.175 -12.274 1.00 92.62 87 VAL A N 1
ATOM 647 C CA . VAL A 1 87 ? 2.170 -3.239 -11.813 1.00 92.62 87 VAL A CA 1
ATOM 648 C C . VAL A 1 87 ? 1.818 -4.635 -11.301 1.00 92.62 87 VAL A C 1
ATOM 650 O O . VAL A 1 87 ? 1.197 -4.739 -10.249 1.00 92.62 87 VAL A O 1
ATOM 653 N N . VAL A 1 88 ? 2.281 -5.712 -11.950 1.00 92.56 88 VAL A N 1
ATOM 654 C CA . VAL A 1 88 ? 2.047 -7.088 -11.466 1.00 92.56 88 VAL A CA 1
ATOM 655 C C . VAL A 1 88 ? 2.559 -7.278 -10.036 1.00 92.56 88 VAL A C 1
ATOM 657 O O . VAL A 1 88 ? 1.845 -7.820 -9.193 1.00 92.56 88 VAL A O 1
ATOM 660 N N . PHE A 1 89 ? 3.769 -6.802 -9.732 1.00 92.94 89 PHE A N 1
ATOM 661 C CA . PHE A 1 89 ? 4.324 -6.894 -8.380 1.00 92.94 89 PHE A CA 1
ATOM 662 C C . PHE A 1 89 ? 3.571 -5.998 -7.399 1.00 92.94 89 PHE A C 1
ATOM 664 O O . PHE A 1 89 ? 3.233 -6.439 -6.301 1.00 92.94 89 PHE A O 1
ATOM 671 N N . VAL A 1 90 ? 3.267 -4.760 -7.798 1.00 93.62 90 VAL A N 1
ATOM 672 C CA . VAL A 1 90 ? 2.493 -3.811 -6.987 1.00 93.62 90 VAL A CA 1
ATOM 673 C C . VAL A 1 90 ? 1.124 -4.390 -6.624 1.00 93.62 90 VAL A C 1
ATOM 675 O O . VAL A 1 90 ? 0.738 -4.308 -5.458 1.00 93.62 90 VAL A O 1
ATOM 678 N N . GLN A 1 91 ? 0.443 -5.064 -7.555 1.00 95.56 91 GLN A N 1
ATOM 679 C CA . GLN A 1 91 ? -0.876 -5.645 -7.313 1.00 95.56 91 GLN A CA 1
ATOM 680 C C . GLN A 1 91 ? -0.855 -6.676 -6.187 1.00 95.56 91 GLN A C 1
ATOM 682 O O . GLN A 1 91 ? -1.765 -6.706 -5.359 1.00 95.56 91 GLN A O 1
ATOM 687 N N . LEU A 1 92 ? 0.205 -7.487 -6.099 1.00 95.38 92 LEU A N 1
ATOM 688 C CA . LEU A 1 92 ? 0.366 -8.440 -5.001 1.00 95.38 92 LEU A CA 1
ATOM 689 C C . LEU A 1 92 ? 0.378 -7.707 -3.653 1.00 95.38 92 LEU A C 1
ATOM 691 O O . LEU A 1 92 ? -0.308 -8.115 -2.712 1.00 95.38 92 LEU A O 1
ATOM 695 N N . PHE A 1 93 ? 1.131 -6.607 -3.551 1.00 95.50 93 PHE A N 1
ATOM 696 C CA . PHE A 1 93 ? 1.183 -5.801 -2.332 1.00 95.50 93 PHE A CA 1
ATOM 697 C C . PHE A 1 93 ? -0.156 -5.129 -2.022 1.00 95.50 93 PHE A C 1
ATOM 699 O O . PHE A 1 93 ? -0.559 -5.116 -0.860 1.00 95.50 93 PHE A O 1
ATOM 706 N N . ILE A 1 94 ? -0.857 -4.603 -3.030 1.00 95.38 94 ILE A N 1
ATOM 707 C CA . ILE A 1 94 ? -2.181 -3.988 -2.859 1.00 95.38 94 ILE A CA 1
ATOM 708 C C . ILE A 1 94 ? -3.183 -5.011 -2.323 1.00 95.38 94 ILE A C 1
ATOM 710 O O . ILE A 1 94 ? -3.864 -4.732 -1.336 1.00 95.38 94 ILE A O 1
ATOM 714 N N . VAL A 1 95 ? -3.211 -6.225 -2.882 1.00 95.75 95 VAL A N 1
ATOM 715 C CA . VAL A 1 95 ? -4.058 -7.324 -2.392 1.00 95.75 95 VAL A CA 1
ATOM 716 C C . VAL A 1 95 ? -3.702 -7.694 -0.952 1.00 95.75 95 VAL A C 1
ATOM 718 O O . VAL A 1 95 ? -4.596 -7.849 -0.118 1.00 95.75 95 VAL A O 1
ATOM 721 N N . ALA A 1 96 ? -2.413 -7.775 -0.613 1.00 93.94 96 ALA A N 1
ATOM 722 C CA . ALA A 1 96 ? -1.986 -8.049 0.756 1.00 93.94 96 ALA A CA 1
ATOM 723 C C . ALA A 1 96 ? -2.443 -6.949 1.734 1.00 93.94 96 ALA A C 1
ATOM 725 O O . ALA A 1 96 ? -2.990 -7.256 2.795 1.00 93.94 96 ALA A O 1
ATOM 726 N N . ILE A 1 97 ? -2.297 -5.671 1.370 1.00 94.19 97 ILE A N 1
ATOM 727 C CA . ILE A 1 97 ? -2.762 -4.534 2.181 1.00 94.19 97 ILE A CA 1
ATOM 728 C C . ILE A 1 97 ? -4.288 -4.565 2.332 1.00 94.19 97 ILE A C 1
ATOM 730 O O . ILE A 1 97 ? -4.788 -4.424 3.447 1.00 94.19 97 ILE A O 1
ATOM 734 N N . ALA A 1 98 ? -5.027 -4.809 1.247 1.00 95.19 98 ALA A N 1
ATOM 735 C CA . ALA A 1 98 ? -6.483 -4.921 1.270 1.00 95.19 98 ALA A CA 1
ATOM 736 C C . ALA A 1 98 ? -6.955 -6.088 2.153 1.00 95.19 98 ALA A C 1
ATOM 738 O O . ALA A 1 98 ? -7.906 -5.938 2.917 1.00 95.19 98 ALA A O 1
ATOM 739 N N . SER A 1 99 ? -6.252 -7.227 2.125 1.00 94.31 99 SER A N 1
ATOM 740 C CA . SER A 1 99 ? -6.550 -8.369 2.998 1.00 94.31 99 SER A CA 1
ATOM 741 C C . SER A 1 99 ? -6.356 -8.032 4.482 1.00 94.31 99 SER A C 1
ATOM 743 O O . SER A 1 99 ? -7.158 -8.440 5.323 1.00 94.31 99 SER A O 1
ATOM 745 N N . MET A 1 100 ? -5.341 -7.225 4.815 1.00 93.00 100 MET A N 1
ATOM 746 C CA . MET A 1 100 ? -5.131 -6.736 6.179 1.00 93.00 100 MET A CA 1
ATOM 747 C C . MET A 1 100 ? -6.168 -5.693 6.577 1.00 93.00 100 MET A C 1
ATOM 749 O O . MET A 1 100 ? -6.625 -5.713 7.713 1.00 93.00 100 MET A O 1
ATOM 753 N N . LEU A 1 101 ? -6.607 -4.836 5.656 1.00 92.88 101 LEU A N 1
ATOM 754 C CA . LEU A 1 101 ? -7.704 -3.904 5.909 1.00 92.88 101 LEU A CA 1
ATOM 755 C C . LEU A 1 101 ? -9.026 -4.640 6.170 1.00 92.88 101 LEU A C 1
ATOM 757 O O . LEU A 1 101 ? -9.778 -4.276 7.071 1.00 92.88 101 LEU A O 1
ATOM 761 N N . TRP A 1 102 ? -9.286 -5.718 5.431 1.00 92.38 102 TRP A N 1
ATOM 762 C CA . TRP A 1 102 ? -10.429 -6.595 5.670 1.00 92.38 102 TRP A CA 1
ATOM 763 C C . TRP A 1 102 ? -10.338 -7.312 7.022 1.00 92.38 102 TRP A C 1
ATOM 765 O O . TRP A 1 102 ? -11.316 -7.354 7.771 1.00 92.38 102 TRP A O 1
ATOM 775 N N . SER A 1 103 ? -9.156 -7.840 7.357 1.00 91.00 103 SER A N 1
ATOM 776 C CA . SER A 1 103 ? -8.878 -8.440 8.666 1.00 91.00 103 SER A CA 1
ATOM 777 C C . SER A 1 103 ? -9.103 -7.431 9.796 1.00 91.00 103 SER A C 1
ATOM 779 O O . SER A 1 103 ? -9.822 -7.723 10.750 1.00 91.00 103 SER A O 1
ATOM 781 N N . LEU A 1 104 ? -8.593 -6.204 9.638 1.00 90.75 104 LEU A N 1
ATOM 782 C CA . LEU A 1 104 ? -8.805 -5.097 10.566 1.00 90.75 104 LEU A CA 1
ATOM 783 C C . LEU A 1 104 ? -10.293 -4.808 10.738 1.00 90.75 104 LEU A C 1
ATOM 785 O O . LEU A 1 104 ? -10.755 -4.721 11.869 1.00 90.75 104 LEU A O 1
ATOM 789 N N . TRP A 1 105 ? -11.053 -4.691 9.647 1.00 92.00 105 TRP A N 1
ATOM 790 C CA . TRP A 1 105 ? -12.490 -4.422 9.702 1.00 92.00 105 TRP A CA 1
ATOM 791 C C . TRP A 1 105 ? -13.261 -5.502 10.478 1.00 92.00 105 TRP A C 1
ATOM 793 O O . TRP A 1 105 ? -14.152 -5.168 11.258 1.00 92.00 105 TRP A O 1
ATOM 803 N N . ARG A 1 106 ? -12.876 -6.777 10.331 1.00 91.75 106 ARG A N 1
ATOM 804 C CA . ARG A 1 106 ? -13.492 -7.915 11.034 1.00 91.75 106 ARG A CA 1
ATOM 805 C C . ARG A 1 106 ? -12.979 -8.154 12.452 1.00 91.75 106 ARG A C 1
ATOM 807 O O . ARG A 1 106 ? -13.643 -8.861 13.206 1.00 91.75 106 ARG A O 1
ATOM 814 N N . ALA A 1 107 ? -11.816 -7.628 12.821 1.00 89.06 107 ALA A N 1
ATOM 815 C CA . ALA A 1 107 ? -11.267 -7.809 14.160 1.00 89.06 107 ALA A CA 1
ATOM 816 C C . ALA A 1 107 ? -12.202 -7.205 15.220 1.00 89.06 107 ALA A C 1
ATOM 818 O O . ALA A 1 107 ? -12.828 -6.174 14.989 1.00 89.06 107 ALA A O 1
ATOM 819 N N . HIS A 1 108 ? -12.323 -7.851 16.375 1.00 83.50 108 HIS A N 1
ATOM 820 C CA . HIS A 1 108 ? -13.089 -7.319 17.512 1.00 83.50 108 HIS A CA 1
ATOM 821 C C . HIS A 1 108 ? -12.185 -7.064 18.722 1.00 83.50 108 HIS A C 1
ATOM 823 O O . HIS A 1 108 ? -12.546 -6.292 19.607 1.00 83.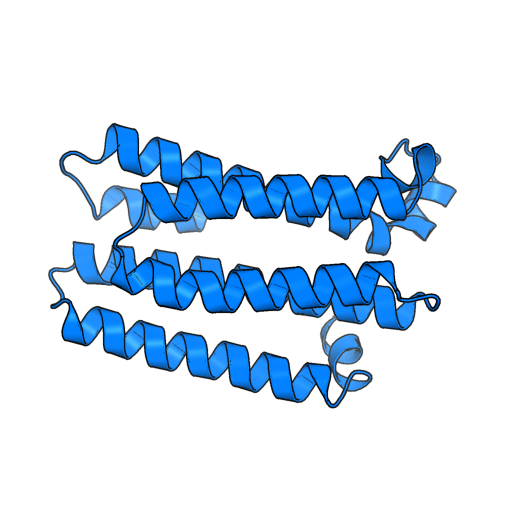50 108 HIS A O 1
ATOM 829 N N . ASP A 1 109 ? -10.999 -7.676 18.746 1.00 85.31 109 ASP A N 1
ATOM 830 C CA . ASP A 1 109 ? -9.990 -7.470 19.769 1.00 85.31 109 ASP A CA 1
ATOM 831 C C . ASP A 1 109 ? -8.929 -6.439 19.320 1.00 85.31 109 ASP A C 1
ATOM 833 O O . ASP A 1 109 ? -8.443 -6.499 18.185 1.00 85.31 109 ASP A O 1
ATOM 837 N N . PRO A 1 110 ? -8.511 -5.513 20.206 1.00 81.75 110 PRO A N 1
ATOM 838 C CA . PRO A 1 110 ? -7.503 -4.496 19.883 1.00 81.75 110 PRO A CA 1
ATOM 839 C C . PRO A 1 110 ? -6.153 -5.067 19.425 1.00 81.75 110 PRO A C 1
ATOM 841 O O . PRO A 1 110 ? -5.418 -4.422 18.680 1.00 81.75 110 PRO A O 1
ATOM 844 N N . HIS A 1 111 ? -5.810 -6.283 19.856 1.00 82.31 111 HIS A N 1
ATOM 845 C CA . HIS A 1 111 ? -4.551 -6.928 19.493 1.00 82.31 111 HIS A CA 1
ATOM 846 C C . HIS A 1 111 ? -4.532 -7.324 18.008 1.00 82.31 111 HIS A C 1
ATOM 848 O O . HIS A 1 111 ? -3.576 -7.014 17.296 1.00 82.31 111 HIS A O 1
ATOM 854 N N . ALA A 1 112 ? -5.584 -7.971 17.506 1.00 85.50 112 ALA A N 1
ATOM 855 C CA . ALA A 1 112 ? -5.727 -8.308 16.094 1.00 85.50 112 ALA A CA 1
ATOM 856 C C . ALA A 1 112 ? -5.793 -7.055 15.212 1.00 85.50 112 ALA A C 1
ATOM 858 O O . ALA A 1 112 ? -5.215 -7.054 14.123 1.00 85.50 112 ALA A O 1
ATOM 859 N N . GLU A 1 113 ? -6.417 -5.972 15.692 1.00 87.56 113 GLU A N 1
ATOM 860 C CA . GLU A 1 113 ? -6.390 -4.677 15.001 1.00 87.56 113 GLU A CA 1
ATOM 861 C C . GLU A 1 113 ? -4.948 -4.172 14.827 1.00 87.56 113 GLU A C 1
ATOM 863 O O . GLU A 1 113 ? -4.533 -3.853 13.711 1.00 87.56 113 GLU A O 1
ATOM 868 N N . GLN A 1 114 ? -4.147 -4.170 15.898 1.00 85.62 114 GLN A N 1
ATOM 869 C CA . GLN A 1 114 ? -2.744 -3.743 15.848 1.00 85.62 114 GLN A CA 1
ATOM 870 C C . GLN A 1 114 ? -1.890 -4.616 14.924 1.00 85.62 114 GLN A C 1
ATOM 872 O O . GLN A 1 114 ? -1.069 -4.084 14.173 1.00 85.62 114 GLN A O 1
ATOM 877 N N . VAL A 1 115 ? -2.094 -5.936 14.931 1.00 87.75 115 VAL A N 1
ATOM 878 C CA . VAL A 1 115 ? -1.389 -6.858 14.027 1.00 87.75 115 VAL A CA 1
ATOM 879 C C . VAL A 1 115 ? -1.736 -6.556 12.568 1.00 87.75 115 VAL A C 1
ATOM 881 O O . VAL A 1 115 ? -0.831 -6.440 11.741 1.00 87.75 115 VAL A O 1
ATOM 884 N N . ALA A 1 116 ? -3.018 -6.366 12.246 1.00 89.69 116 ALA A N 1
ATOM 885 C CA . ALA A 1 116 ? -3.456 -6.037 10.891 1.00 89.69 116 ALA A CA 1
ATOM 886 C C . ALA A 1 116 ? -2.880 -4.691 10.411 1.00 89.69 116 ALA A C 1
ATOM 888 O O . ALA A 1 116 ? -2.365 -4.595 9.294 1.00 89.69 116 ALA A O 1
ATOM 889 N N . ILE A 1 117 ? -2.886 -3.669 11.275 1.00 89.06 117 ILE A N 1
ATOM 890 C CA . ILE A 1 117 ? -2.290 -2.355 10.986 1.00 89.06 117 ILE A CA 1
ATOM 891 C C . ILE A 1 117 ? -0.778 -2.482 10.773 1.00 89.06 117 ILE A C 1
ATOM 893 O O . ILE A 1 117 ? -0.249 -1.953 9.795 1.00 89.06 117 ILE A O 1
ATOM 897 N N . GLY A 1 118 ? -0.079 -3.205 11.650 1.00 88.81 118 GLY A N 1
ATOM 898 C CA . GLY A 1 118 ? 1.367 -3.414 11.569 1.00 88.81 118 GLY A CA 1
ATOM 899 C C . GLY A 1 118 ? 1.786 -4.172 10.307 1.00 88.81 118 GLY A C 1
ATOM 900 O O . GLY A 1 118 ? 2.712 -3.755 9.607 1.00 88.81 118 GLY A O 1
ATOM 901 N N . LEU A 1 119 ? 1.070 -5.242 9.956 1.00 90.25 119 LEU A N 1
ATOM 902 C CA . LEU A 1 119 ? 1.316 -6.009 8.734 1.00 90.25 119 LEU A CA 1
ATOM 903 C C . LEU A 1 119 ? 1.015 -5.192 7.474 1.00 90.25 119 LEU A C 1
ATOM 905 O O . LEU A 1 119 ? 1.842 -5.165 6.562 1.00 90.25 119 LEU A O 1
ATOM 909 N N . GLY A 1 120 ? -0.097 -4.452 7.435 1.00 91.06 120 GLY A N 1
ATOM 910 C CA . GLY A 1 120 ? -0.391 -3.521 6.338 1.00 91.06 120 GLY A CA 1
ATOM 911 C C . GLY A 1 120 ? 0.669 -2.414 6.200 1.00 91.06 120 GLY A C 1
ATOM 912 O O . GLY A 1 120 ? 1.088 -2.053 5.091 1.00 91.06 120 GLY A O 1
ATOM 913 N N . ALA A 1 121 ? 1.182 -1.909 7.327 1.00 90.19 121 ALA A N 1
ATOM 914 C CA . ALA A 1 121 ? 2.285 -0.951 7.370 1.00 90.19 121 ALA A CA 1
ATOM 915 C C . ALA A 1 121 ? 3.617 -1.554 6.874 1.00 90.19 121 ALA A C 1
ATOM 917 O O . ALA A 1 121 ? 4.409 -0.877 6.214 1.00 90.19 121 ALA A O 1
ATOM 918 N N . ARG A 1 122 ? 3.867 -2.843 7.103 1.00 91.25 122 ARG A N 1
ATOM 919 C CA . ARG A 1 122 ? 5.043 -3.524 6.548 1.00 91.25 122 ARG A CA 1
ATOM 920 C C . ARG A 1 122 ? 4.902 -3.753 5.043 1.00 91.25 122 ARG A C 1
ATOM 922 O O . ARG A 1 122 ? 5.827 -3.437 4.298 1.00 91.25 122 ARG A O 1
ATOM 929 N N . MET A 1 123 ? 3.734 -4.201 4.584 1.00 93.94 123 MET A N 1
ATOM 930 C CA . MET A 1 123 ? 3.496 -4.492 3.166 1.00 93.94 123 MET A CA 1
ATOM 931 C C . MET A 1 123 ? 3.588 -3.254 2.281 1.00 93.94 123 MET A C 1
ATOM 933 O O . MET A 1 123 ? 4.311 -3.270 1.293 1.00 93.94 123 MET A O 1
ATOM 937 N N . GLY A 1 124 ? 2.960 -2.139 2.651 1.00 92.00 124 GLY A N 1
ATOM 938 C CA . GLY A 1 124 ? 3.125 -0.919 1.847 1.00 92.00 124 GLY A CA 1
ATOM 939 C C . GLY A 1 124 ? 4.526 -0.283 1.945 1.00 92.00 124 GLY A C 1
ATOM 940 O O . GLY A 1 124 ? 4.886 0.486 1.062 1.00 92.00 124 GLY A O 1
ATOM 941 N N . ASN A 1 125 ? 5.350 -0.615 2.956 1.00 91.56 125 ASN A N 1
ATOM 942 C CA . ASN A 1 125 ? 6.774 -0.246 2.932 1.00 91.56 125 ASN A CA 1
ATOM 943 C C . ASN A 1 125 ? 7.520 -1.101 1.902 1.00 91.56 125 ASN A C 1
ATOM 945 O O . ASN A 1 125 ? 8.348 -0.573 1.167 1.00 91.56 125 ASN A O 1
ATOM 949 N N . GLY A 1 126 ? 7.193 -2.394 1.816 1.00 92.75 126 GLY A N 1
ATOM 950 C CA . GLY A 1 126 ? 7.698 -3.277 0.767 1.00 92.75 126 GLY A CA 1
ATOM 951 C C . GLY A 1 126 ? 7.329 -2.800 -0.634 1.00 92.75 126 GLY A C 1
ATOM 952 O O . GLY A 1 126 ? 8.212 -2.708 -1.482 1.00 92.75 126 GLY A O 1
ATOM 953 N N . LEU A 1 127 ? 6.072 -2.390 -0.842 1.00 94.06 127 LEU A N 1
ATOM 954 C CA . LEU A 1 127 ? 5.611 -1.769 -2.089 1.00 94.06 127 LEU A CA 1
ATOM 955 C C . LEU A 1 127 ? 6.477 -0.556 -2.449 1.00 94.06 127 LEU A C 1
ATOM 957 O O . LEU A 1 127 ? 7.032 -0.504 -3.544 1.00 94.06 127 LEU A O 1
ATOM 961 N N . LEU A 1 128 ? 6.636 0.395 -1.519 1.00 91.50 128 LEU A N 1
ATOM 962 C CA . LEU A 1 128 ? 7.427 1.607 -1.751 1.00 91.50 128 LEU A CA 1
ATOM 963 C C . LEU A 1 128 ? 8.881 1.282 -2.112 1.00 91.50 128 LEU A C 1
ATOM 965 O O . LEU A 1 128 ? 9.433 1.885 -3.030 1.00 91.50 128 LEU A O 1
ATOM 969 N N . LEU A 1 129 ? 9.497 0.334 -1.404 1.00 91.50 129 LEU A N 1
ATOM 970 C CA . LEU A 1 129 ? 10.875 -0.076 -1.662 1.00 91.50 129 LEU A CA 1
ATOM 971 C C . LEU A 1 129 ? 11.029 -0.758 -3.023 1.00 91.50 129 LEU A C 1
ATOM 973 O O . LEU A 1 129 ? 12.000 -0.463 -3.710 1.00 91.50 129 LEU A O 1
ATOM 977 N N . CYS A 1 130 ? 10.073 -1.591 -3.441 1.00 92.56 130 CYS A N 1
ATOM 978 C CA . CYS A 1 130 ? 10.095 -2.221 -4.764 1.00 92.56 130 CYS A CA 1
ATOM 979 C C . CYS A 1 130 ? 9.963 -1.181 -5.884 1.00 92.56 130 CYS A C 1
ATOM 981 O O . CYS A 1 130 ? 10.712 -1.217 -6.858 1.00 92.56 130 CYS A O 1
ATOM 983 N N . VAL A 1 131 ? 9.046 -0.218 -5.729 1.00 90.69 131 VAL A N 1
ATOM 984 C CA . VAL A 1 131 ? 8.869 0.880 -6.691 1.00 90.69 131 VAL A CA 1
ATOM 985 C C . VAL A 1 131 ? 10.130 1.748 -6.763 1.00 90.69 131 VAL A C 1
ATOM 987 O O . VAL A 1 131 ? 10.602 2.057 -7.854 1.00 90.69 131 VAL A O 1
ATOM 990 N N . LEU A 1 132 ? 10.724 2.102 -5.619 1.00 89.38 132 LEU A N 1
ATOM 991 C CA . LEU A 1 132 ? 11.966 2.876 -5.582 1.00 89.38 132 LEU A CA 1
ATOM 992 C C . LEU A 1 132 ? 13.133 2.105 -6.214 1.00 89.38 132 LEU A C 1
ATOM 994 O O . LEU A 1 132 ? 13.869 2.671 -7.018 1.00 89.38 132 LEU A O 1
ATOM 998 N N . ALA A 1 133 ? 13.280 0.818 -5.891 1.00 90.25 133 ALA A N 1
ATOM 999 C CA . ALA A 1 133 ? 14.313 -0.041 -6.459 1.00 90.25 133 ALA A CA 1
ATOM 1000 C C . ALA A 1 133 ? 14.189 -0.136 -7.984 1.00 90.25 133 ALA A C 1
ATOM 1002 O O . ALA A 1 133 ? 15.199 -0.022 -8.676 1.00 90.25 133 ALA A O 1
ATOM 1003 N N . TRP A 1 134 ? 12.963 -0.259 -8.513 1.00 90.44 134 TRP A N 1
ATOM 1004 C CA . TRP A 1 134 ? 12.719 -0.208 -9.956 1.00 90.44 134 TRP A CA 1
ATOM 1005 C C . TRP A 1 134 ? 13.275 1.073 -10.570 1.00 90.44 134 TRP A C 1
ATOM 1007 O O . TRP A 1 134 ? 14.075 1.014 -11.498 1.00 90.44 134 TRP A O 1
ATOM 1017 N N . PHE A 1 135 ? 12.880 2.235 -10.046 1.00 88.19 135 PHE A N 1
ATOM 1018 C CA . PHE A 1 135 ? 13.294 3.515 -10.617 1.00 88.19 135 PHE A CA 1
ATOM 1019 C C . PHE A 1 135 ? 14.800 3.747 -10.504 1.00 88.19 135 PHE A C 1
ATOM 1021 O O . PHE A 1 135 ? 15.403 4.218 -11.464 1.00 88.19 135 PHE A O 1
ATOM 1028 N N . VAL A 1 136 ? 15.418 3.369 -9.382 1.00 88.50 136 VAL A N 1
ATOM 1029 C CA . VAL A 1 136 ? 16.873 3.472 -9.200 1.00 88.50 136 VAL A CA 1
ATOM 1030 C C . VAL A 1 136 ? 17.612 2.595 -10.211 1.00 88.50 136 VAL A C 1
ATOM 1032 O O . VAL A 1 136 ? 18.524 3.078 -10.877 1.00 88.50 136 VAL A O 1
ATOM 1035 N N . LEU A 1 137 ? 17.203 1.334 -10.384 1.00 89.31 137 LEU A N 1
ATOM 1036 C CA . LEU A 1 137 ? 17.839 0.426 -11.342 1.00 89.31 137 LEU A CA 1
ATOM 1037 C C . LEU A 1 137 ? 17.647 0.882 -12.787 1.00 89.31 137 LEU A C 1
ATOM 1039 O O . LEU A 1 137 ? 18.603 0.910 -13.561 1.00 89.31 137 LEU A O 1
ATOM 1043 N N . ARG A 1 138 ? 16.426 1.279 -13.152 1.00 88.19 138 ARG A N 1
ATOM 1044 C CA . ARG A 1 138 ? 16.127 1.777 -14.499 1.00 88.19 138 ARG A CA 1
ATOM 1045 C C . ARG A 1 138 ? 16.868 3.081 -14.793 1.00 88.19 138 ARG A C 1
ATOM 1047 O O . ARG A 1 138 ? 17.375 3.231 -15.900 1.00 88.19 138 ARG A O 1
ATOM 1054 N N . GLY A 1 139 ? 16.991 3.975 -13.810 1.00 84.88 139 GLY A N 1
ATOM 1055 C CA . GLY A 1 139 ? 17.783 5.206 -13.911 1.00 84.88 139 GLY A CA 1
ATOM 1056 C C . GLY A 1 139 ? 19.289 4.952 -14.023 1.00 84.88 139 GLY A C 1
ATOM 1057 O O . GLY A 1 139 ? 19.975 5.660 -14.749 1.00 84.88 139 GLY A O 1
ATOM 1058 N N . ALA A 1 140 ? 19.795 3.892 -13.389 1.00 88.69 140 ALA A N 1
ATOM 1059 C CA . ALA A 1 140 ? 21.185 3.448 -13.515 1.00 88.69 140 ALA A CA 1
ATOM 1060 C C . ALA A 1 140 ? 21.486 2.697 -14.832 1.00 88.69 140 ALA A C 1
ATOM 1062 O O . ALA A 1 140 ? 22.612 2.248 -15.036 1.00 88.69 140 ALA A O 1
ATOM 1063 N N . GLY A 1 141 ? 20.499 2.539 -15.722 1.00 89.06 141 GLY A N 1
ATOM 1064 C CA . GLY A 1 141 ? 20.661 1.857 -17.008 1.00 89.06 141 GLY A CA 1
ATOM 1065 C C . GLY A 1 141 ? 20.536 0.330 -16.950 1.00 89.06 141 GLY A C 1
ATOM 1066 O O . GLY A 1 141 ? 20.845 -0.333 -17.939 1.00 89.06 141 GLY A O 1
ATOM 1067 N N . ALA A 1 142 ? 20.064 -0.243 -15.837 1.00 90.88 142 ALA A N 1
ATOM 1068 C CA . ALA A 1 142 ? 19.879 -1.687 -15.714 1.00 90.88 142 ALA A CA 1
ATOM 1069 C C . ALA A 1 142 ? 18.829 -2.218 -16.703 1.00 90.88 142 ALA A C 1
ATOM 1071 O O . ALA A 1 142 ? 17.809 -1.573 -17.000 1.00 90.88 142 ALA A O 1
ATOM 1072 N N . SER A 1 143 ? 19.038 -3.446 -17.175 1.00 93.50 143 SER A N 1
ATOM 1073 C CA . SER A 1 143 ? 18.085 -4.129 -18.042 1.00 93.50 143 SER A CA 1
ATOM 1074 C C . SER A 1 143 ? 16.760 -4.394 -17.319 1.00 93.50 143 SER A C 1
ATOM 1076 O O . SER A 1 143 ? 16.658 -4.424 -16.085 1.00 93.50 143 SER A O 1
ATOM 1078 N N . ILE A 1 144 ? 15.701 -4.609 -18.101 1.00 89.94 144 ILE A N 1
ATOM 1079 C CA . ILE A 1 144 ? 14.377 -4.919 -17.549 1.00 89.94 144 ILE A CA 1
ATOM 1080 C C . ILE A 1 144 ? 14.410 -6.260 -16.799 1.00 89.94 144 ILE A C 1
ATOM 1082 O O . ILE A 1 144 ? 13.744 -6.404 -15.776 1.00 89.94 144 ILE A O 1
ATOM 1086 N N . SER A 1 145 ? 15.198 -7.227 -17.274 1.00 92.81 145 SER A N 1
ATOM 1087 C CA . SER A 1 145 ? 15.397 -8.528 -16.627 1.00 92.81 145 SER A CA 1
ATOM 1088 C C . SER A 1 145 ? 16.049 -8.398 -15.255 1.00 92.81 145 SER A C 1
ATOM 1090 O O . SER A 1 145 ? 15.529 -8.960 -14.296 1.00 92.81 145 SER A O 1
ATOM 1092 N N . GLU A 1 146 ? 17.125 -7.618 -15.136 1.00 92.50 146 GLU A N 1
ATOM 1093 C CA . GLU A 1 146 ? 17.810 -7.393 -13.853 1.00 92.50 146 GLU A CA 1
ATOM 1094 C C . GLU A 1 146 ? 16.894 -6.675 -12.860 1.00 92.50 146 GLU A C 1
ATOM 1096 O O . GLU A 1 146 ? 16.768 -7.085 -11.706 1.00 92.50 146 GLU A O 1
ATOM 1101 N N . SER A 1 147 ? 16.176 -5.656 -13.342 1.00 92.81 147 SER A N 1
ATOM 1102 C CA . SER A 1 147 ? 15.216 -4.902 -12.532 1.00 92.81 147 SER A CA 1
ATOM 1103 C C . SER A 1 147 ? 14.069 -5.784 -12.037 1.00 92.81 147 SER A C 1
ATOM 1105 O O . SER A 1 147 ? 13.695 -5.729 -10.867 1.00 92.81 147 SER A O 1
ATOM 1107 N N . SER A 1 148 ? 13.544 -6.651 -12.906 1.00 92.81 148 SER A N 1
ATOM 1108 C CA . SER A 1 148 ? 12.468 -7.582 -12.552 1.00 92.81 148 SER A CA 1
ATOM 1109 C C . SER A 1 148 ? 12.950 -8.661 -11.581 1.00 92.81 148 SER A C 1
ATOM 1111 O O . SER A 1 148 ? 12.231 -8.999 -10.645 1.00 92.81 148 SER A O 1
ATOM 1113 N N . ALA A 1 149 ? 14.168 -9.180 -11.767 1.00 94.12 149 ALA A N 1
ATOM 1114 C CA . ALA A 1 149 ? 14.749 -10.190 -10.889 1.00 94.12 149 ALA A CA 1
ATOM 1115 C C . ALA A 1 149 ? 14.941 -9.656 -9.464 1.00 94.12 149 ALA A C 1
ATOM 1117 O O . ALA A 1 149 ? 14.528 -10.313 -8.507 1.00 94.12 149 ALA A O 1
ATOM 1118 N N . LEU A 1 150 ? 15.491 -8.443 -9.310 1.00 93.12 150 LEU A N 1
ATOM 1119 C CA . LEU A 1 150 ? 15.666 -7.847 -7.984 1.00 93.12 150 LEU A CA 1
ATOM 1120 C C . LEU A 1 150 ? 14.318 -7.621 -7.289 1.00 93.12 150 LEU A C 1
ATOM 1122 O O . LEU A 1 150 ? 14.166 -7.964 -6.116 1.00 93.12 150 LEU A O 1
ATOM 1126 N N . ILE A 1 151 ? 13.327 -7.087 -8.006 1.00 94.25 151 ILE A N 1
ATOM 1127 C CA . ILE A 1 151 ? 11.995 -6.843 -7.437 1.00 94.25 151 ILE A CA 1
ATOM 1128 C C . ILE A 1 151 ? 11.293 -8.144 -7.079 1.00 94.25 151 ILE A C 1
ATOM 1130 O O . ILE A 1 151 ? 10.630 -8.196 -6.045 1.00 94.25 151 ILE A O 1
ATOM 1134 N N . ALA A 1 152 ? 11.459 -9.204 -7.868 1.00 94.81 152 ALA A N 1
ATOM 1135 C CA . ALA A 1 152 ? 10.920 -10.515 -7.536 1.00 94.81 152 ALA A CA 1
ATOM 1136 C C . ALA A 1 152 ? 11.516 -11.047 -6.224 1.00 94.81 152 ALA A C 1
ATOM 1138 O O . ALA A 1 152 ? 10.768 -11.468 -5.342 1.00 94.81 152 ALA A O 1
ATOM 1139 N N . VAL A 1 153 ? 12.840 -10.956 -6.052 1.00 95.69 153 VAL A N 1
ATOM 1140 C CA . VAL A 1 153 ? 13.520 -11.358 -4.809 1.00 95.69 153 VAL A CA 1
ATOM 1141 C C . VAL A 1 153 ? 13.058 -10.503 -3.630 1.00 95.69 153 VAL A C 1
ATOM 1143 O O . VAL A 1 153 ? 12.693 -11.036 -2.583 1.00 95.69 153 VAL A O 1
ATOM 1146 N N . GLN A 1 154 ? 13.016 -9.181 -3.792 1.00 93.75 154 GLN A N 1
ATOM 1147 C CA . GLN A 1 154 ? 12.582 -8.271 -2.734 1.00 93.75 154 GLN A CA 1
ATOM 1148 C C . GLN A 1 154 ? 11.123 -8.523 -2.342 1.00 93.75 154 GLN A C 1
ATOM 1150 O O . GLN A 1 154 ? 10.811 -8.621 -1.155 1.00 93.75 154 GLN A O 1
ATOM 1155 N N . SER A 1 155 ? 10.244 -8.705 -3.329 1.00 94.12 155 SER A N 1
ATOM 1156 C CA . SER A 1 155 ? 8.845 -9.070 -3.111 1.00 94.12 155 SER A CA 1
ATOM 1157 C C . SER A 1 155 ? 8.754 -10.381 -2.342 1.00 94.12 155 SER A C 1
ATOM 1159 O O . SER A 1 155 ? 8.102 -10.424 -1.302 1.00 94.12 155 SER A O 1
ATOM 1161 N N . ALA A 1 156 ? 9.470 -11.423 -2.771 1.00 95.19 156 ALA A N 1
ATOM 1162 C CA . ALA A 1 156 ? 9.485 -12.710 -2.084 1.00 95.19 156 ALA A CA 1
ATOM 1163 C C . ALA A 1 156 ? 9.893 -12.572 -0.608 1.00 95.19 156 ALA A C 1
ATOM 1165 O O . ALA A 1 156 ? 9.220 -13.126 0.256 1.00 95.19 156 ALA A O 1
ATOM 1166 N N . LEU A 1 157 ? 10.916 -11.772 -0.288 1.00 94.75 157 LEU A N 1
ATOM 1167 C CA . LEU A 1 157 ? 11.326 -11.522 1.100 1.00 94.75 157 LEU A CA 1
ATOM 1168 C C . LEU A 1 157 ? 10.219 -10.854 1.931 1.00 94.75 157 LEU A C 1
ATOM 1170 O O . LEU A 1 157 ? 9.961 -11.264 3.067 1.00 94.75 157 LEU A O 1
ATOM 1174 N N . PHE A 1 158 ? 9.533 -9.853 1.371 1.00 93.81 158 PHE A N 1
ATOM 1175 C CA . PHE A 1 158 ? 8.396 -9.217 2.041 1.00 93.81 158 PHE A CA 1
ATOM 1176 C C . PHE A 1 158 ? 7.227 -10.185 2.235 1.00 93.81 158 PHE A C 1
ATOM 1178 O O . PHE A 1 158 ? 6.654 -10.217 3.321 1.00 93.81 158 PHE A O 1
ATOM 1185 N N . PHE A 1 159 ? 6.908 -11.004 1.232 1.00 94.31 159 PHE A N 1
ATOM 1186 C CA . PHE A 1 159 ? 5.809 -11.968 1.297 1.00 94.31 159 PHE A CA 1
ATOM 1187 C C . PHE A 1 159 ? 6.094 -13.145 2.228 1.00 94.31 159 PHE A C 1
ATOM 1189 O O . PHE A 1 159 ? 5.202 -13.554 2.967 1.00 94.31 159 PHE A O 1
ATOM 1196 N N . VAL A 1 160 ? 7.331 -13.643 2.272 1.00 93.31 160 VAL A N 1
ATOM 1197 C CA . VAL A 1 160 ? 7.756 -14.632 3.271 1.00 93.31 160 VAL A CA 1
ATOM 1198 C C . VAL A 1 160 ? 7.612 -14.037 4.666 1.00 93.31 160 VAL A C 1
ATOM 1200 O O . VAL A 1 160 ? 6.986 -14.647 5.526 1.00 93.31 160 VAL A O 1
ATOM 1203 N N . SER A 1 161 ? 8.110 -12.815 4.880 1.00 89.31 161 SER A N 1
ATOM 1204 C CA . SER A 1 161 ? 7.956 -12.130 6.164 1.00 89.31 161 SER A CA 1
ATOM 1205 C C . SER A 1 161 ? 6.494 -11.864 6.532 1.00 89.31 161 SER A C 1
ATOM 1207 O O . SER A 1 161 ? 6.159 -11.844 7.713 1.00 89.31 161 SER A O 1
ATOM 1209 N N . PHE A 1 162 ? 5.638 -11.602 5.551 1.00 89.62 162 PHE A N 1
ATOM 1210 C CA . PHE A 1 162 ? 4.213 -11.399 5.763 1.00 89.62 162 PHE A CA 1
ATOM 1211 C C . PHE A 1 162 ? 3.528 -12.701 6.165 1.00 89.62 162 PHE A C 1
ATOM 1213 O O . PHE A 1 162 ? 2.823 -12.725 7.167 1.00 89.62 162 PHE A O 1
ATOM 1220 N N . ALA A 1 163 ? 3.786 -13.791 5.440 1.00 89.12 163 ALA A N 1
ATOM 1221 C CA . ALA A 1 163 ? 3.215 -15.102 5.722 1.00 89.12 163 ALA A CA 1
ATOM 1222 C C . ALA A 1 163 ? 3.648 -15.638 7.095 1.00 89.12 163 ALA A C 1
ATOM 1224 O O . ALA A 1 163 ? 2.818 -16.157 7.841 1.00 89.12 163 ALA A O 1
ATOM 1225 N N . THR A 1 164 ? 4.922 -15.471 7.468 1.00 87.25 164 THR A N 1
ATOM 1226 C CA . THR A 1 164 ? 5.423 -15.913 8.778 1.00 87.25 164 THR A CA 1
ATOM 1227 C C . THR A 1 164 ? 4.769 -15.150 9.925 1.00 87.25 164 THR A C 1
ATOM 1229 O O . THR A 1 164 ? 4.302 -15.768 10.880 1.00 87.25 164 THR A O 1
ATOM 1232 N N . LEU A 1 165 ? 4.668 -13.822 9.819 1.00 83.94 165 LEU A N 1
ATOM 1233 C CA . LEU A 1 165 ? 4.066 -12.986 10.859 1.00 83.94 165 LEU A CA 1
ATOM 1234 C C . LEU A 1 165 ? 2.537 -13.113 10.913 1.00 83.94 165 LEU A C 1
ATOM 1236 O O . LEU A 1 165 ? 1.967 -13.091 12.002 1.00 83.94 165 LEU A O 1
ATOM 1240 N N . ALA A 1 166 ? 1.872 -13.299 9.769 1.00 81.75 166 ALA A N 1
ATOM 1241 C CA . ALA A 1 166 ? 0.439 -13.587 9.717 1.00 81.75 166 ALA A CA 1
ATOM 1242 C C . ALA A 1 166 ? 0.112 -14.957 10.340 1.00 81.75 166 ALA A C 1
ATOM 1244 O O . ALA A 1 166 ? -0.904 -15.094 11.016 1.00 81.75 166 ALA A O 1
ATOM 1245 N N . GLY A 1 167 ? 0.991 -15.954 10.168 1.00 78.38 167 GLY A N 1
ATOM 1246 C CA . GLY A 1 167 ? 0.875 -17.270 10.804 1.00 78.38 167 GLY A CA 1
ATOM 1247 C C . GLY A 1 167 ? 1.269 -17.298 12.288 1.00 78.38 167 GLY A C 1
ATOM 1248 O O . GLY A 1 167 ? 0.893 -18.228 13.000 1.00 78.38 167 GLY A O 1
ATOM 1249 N N . ARG A 1 168 ? 2.004 -16.288 12.776 1.00 78.19 168 ARG A N 1
ATOM 1250 C CA . ARG A 1 168 ? 2.446 -16.157 14.179 1.00 78.19 168 ARG A CA 1
ATOM 1251 C C . ARG A 1 168 ? 2.149 -14.760 14.743 1.00 78.19 168 ARG A C 1
ATOM 1253 O O . ARG A 1 168 ? 3.068 -14.016 15.091 1.00 78.19 168 ARG A O 1
ATOM 1260 N N . PRO A 1 169 ? 0.866 -14.400 14.923 1.00 63.38 169 PRO A N 1
ATOM 1261 C CA . PRO A 1 169 ? 0.460 -13.036 15.275 1.00 63.38 169 PRO A CA 1
ATOM 1262 C C . PRO A 1 169 ? 1.000 -12.542 16.629 1.00 63.38 169 PRO A C 1
ATOM 1264 O O . PRO A 1 169 ? 1.094 -11.336 16.840 1.00 63.38 169 PRO A O 1
ATOM 1267 N N . ARG A 1 170 ? 1.406 -13.444 17.538 1.00 59.91 170 ARG A N 1
ATOM 1268 C CA . ARG A 1 170 ? 2.034 -13.080 18.824 1.00 59.91 170 ARG A CA 1
ATOM 1269 C C . ARG A 1 170 ? 3.449 -12.508 18.671 1.00 59.91 170 ARG A C 1
ATOM 1271 O O . ARG A 1 170 ? 3.845 -11.682 19.482 1.00 59.91 170 ARG A O 1
ATOM 1278 N N . GLU A 1 171 ? 4.197 -12.900 17.638 1.00 59.88 171 GLU A N 1
ATOM 1279 C CA . GLU A 1 171 ? 5.554 -12.387 17.375 1.00 59.88 171 GLU A CA 1
ATOM 1280 C C . GLU A 1 171 ? 5.519 -11.008 16.689 1.00 59.88 171 GLU A C 1
ATOM 1282 O O . GLU A 1 171 ? 6.421 -10.192 16.877 1.00 59.88 171 GLU A O 1
ATOM 1287 N N . ALA A 1 172 ? 4.441 -10.703 15.955 1.00 55.56 172 ALA A N 1
ATOM 1288 C CA . ALA A 1 172 ? 4.261 -9.425 15.262 1.0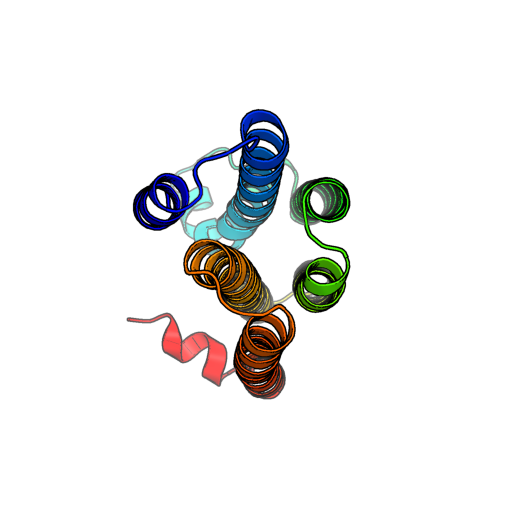0 55.56 172 ALA A CA 1
ATOM 1289 C C . ALA A 1 172 ? 4.155 -8.220 16.216 1.00 55.56 172 ALA A C 1
ATOM 1291 O O . ALA A 1 172 ? 4.513 -7.105 15.839 1.00 55.56 172 ALA A O 1
ATOM 1292 N N . VAL A 1 173 ? 3.712 -8.442 17.458 1.00 54.19 173 VAL A N 1
ATOM 1293 C CA . VAL A 1 173 ? 3.567 -7.393 18.483 1.00 54.19 173 VAL A CA 1
ATOM 1294 C C . VAL A 1 173 ? 4.886 -7.098 19.210 1.00 54.19 173 VAL A C 1
ATOM 1296 O O . VAL A 1 173 ? 5.101 -5.981 19.678 1.00 54.19 173 VAL A O 1
ATOM 1299 N N . ILE A 1 174 ? 5.815 -8.061 19.261 1.00 47.31 174 ILE A N 1
ATOM 1300 C CA . ILE A 1 174 ? 7.059 -7.953 20.047 1.00 47.31 174 ILE A CA 1
ATOM 1301 C C . ILE A 1 174 ? 8.074 -7.008 19.378 1.00 47.31 174 ILE A C 1
ATOM 1303 O O . ILE A 1 174 ? 8.840 -6.343 20.068 1.00 47.31 174 ILE A O 1
ATOM 1307 N N . GLY A 1 175 ? 8.022 -6.846 18.052 1.00 44.69 175 GLY A N 1
ATOM 1308 C CA . GLY A 1 175 ? 8.863 -5.883 17.325 1.00 44.69 175 GLY A CA 1
ATOM 1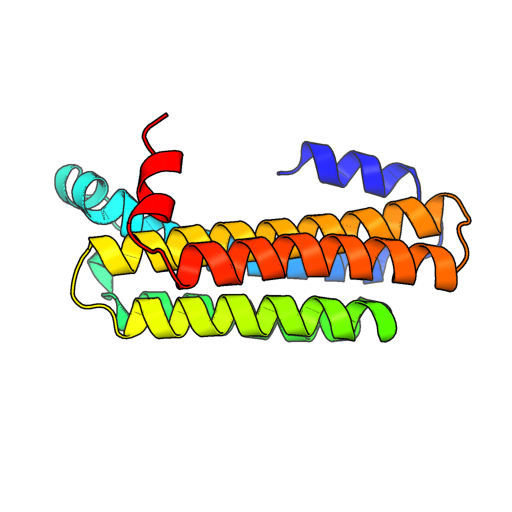309 C C . GLY A 1 175 ? 8.457 -4.408 17.471 1.00 44.69 175 GLY A C 1
ATOM 1310 O O . GLY A 1 175 ? 9.115 -3.553 16.888 1.00 44.69 175 GLY A O 1
ATOM 1311 N N . TYR A 1 176 ? 7.378 -4.102 18.204 1.00 42.31 176 TYR A N 1
ATOM 1312 C CA . TYR A 1 176 ? 6.775 -2.761 18.294 1.00 42.31 176 TYR A CA 1
ATOM 1313 C C . TYR A 1 176 ? 6.730 -2.191 19.727 1.00 42.31 176 TYR A C 1
ATOM 1315 O O . TYR A 1 176 ? 5.998 -1.238 19.990 1.00 42.31 176 TYR A O 1
ATOM 1323 N N . LYS A 1 177 ? 7.506 -2.774 20.655 1.00 32.66 177 LYS A N 1
ATOM 1324 C CA . LYS A 1 177 ? 7.759 -2.255 22.017 1.00 32.66 177 LYS A CA 1
ATOM 1325 C C . LYS A 1 177 ? 9.177 -1.679 22.209 1.00 32.66 177 LYS A C 1
ATOM 1327 O O . LYS A 1 177 ? 9.595 -1.494 23.349 1.00 32.66 177 LYS A O 1
ATOM 1332 N N . GLY A 1 178 ? 9.901 -1.418 21.120 1.00 33.84 178 GLY A N 1
ATOM 1333 C CA . GLY A 1 178 ? 11.185 -0.704 21.128 1.00 33.84 178 GLY A CA 1
ATOM 1334 C C . GLY A 1 178 ? 11.008 0.760 20.773 1.00 33.84 178 GLY A C 1
ATOM 1335 O O . GLY A 1 178 ? 10.327 1.011 19.752 1.00 33.84 178 GLY A O 1
#